Protein AF-A0A920W085-F1 (afdb_monomer_lite)

pLDDT: mean 72.16, std 18.95, range [33.84, 90.75]

Sequence (79 aa):
MKIKLVSTIGVHCSSIDDGQEFFNQIYPELKEGRSVEVDFTGVESILTPFLRTPRRLLGYLGKETVMERLSYAIFHRSN

Secondary structure (DSSP, 8-state):
-EEEHHHHT-SEE-SHHHHHHHHHHHHHHHHTT---EEE-TT--EE-HHHHHTHHHHHHHS-HHHHHHH----------

Structure (mmCIF, N/CA/C/O backbone):
data_AF-A0A920W085-F1
#
_entry.id   AF-A0A920W085-F1
#
loop_
_atom_site.group_PDB
_atom_site.id
_atom_site.type_symbol
_atom_site.label_atom_id
_atom_site.label_alt_id
_atom_site.label_comp_id
_atom_site.label_asym_id
_atom_site.label_entity_id
_atom_site.label_seq_id
_atom_site.pdbx_PDB_ins_code
_atom_site.Cartn_x
_atom_site.Cartn_y
_atom_site.Cartn_z
_atom_site.occupancy
_atom_site.B_iso_or_equiv
_atom_site.auth_seq_id
_atom_site.auth_c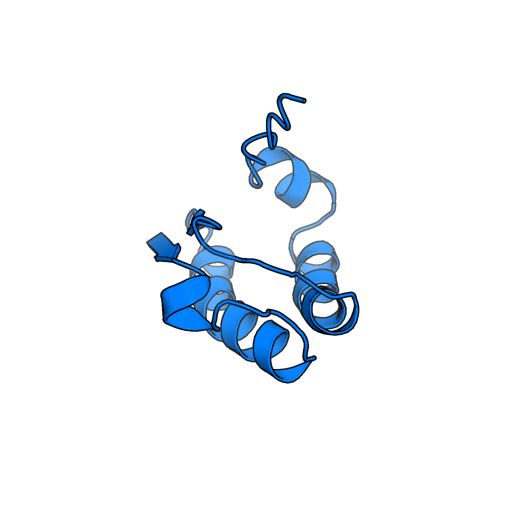omp_id
_atom_site.auth_asym_id
_atom_site.auth_atom_id
_atom_site.pdbx_PDB_model_num
ATOM 1 N N . MET A 1 1 ? -7.061 -7.100 8.723 1.00 84.50 1 MET A N 1
ATOM 2 C CA . MET A 1 1 ? -7.074 -7.497 7.291 1.00 84.50 1 MET A CA 1
ATOM 3 C C . MET A 1 1 ? -5.672 -7.913 6.868 1.00 84.50 1 MET A C 1
ATOM 5 O O . MET A 1 1 ? -4.738 -7.308 7.374 1.00 84.50 1 MET A O 1
ATOM 9 N N . LYS A 1 2 ? -5.508 -8.901 5.974 1.00 86.19 2 LYS A N 1
ATOM 10 C CA . LYS A 1 2 ? -4.207 -9.245 5.370 1.00 86.19 2 LYS A CA 1
ATOM 11 C C . LYS A 1 2 ? -4.242 -8.988 3.865 1.00 86.19 2 LYS A C 1
ATOM 13 O O . LYS A 1 2 ? -5.175 -9.440 3.206 1.00 86.19 2 LYS A O 1
ATOM 18 N N . ILE A 1 3 ? -3.245 -8.283 3.340 1.00 85.38 3 ILE A N 1
ATOM 19 C CA . ILE A 1 3 ? -3.134 -7.918 1.922 1.00 85.38 3 ILE A CA 1
ATOM 20 C C . ILE A 1 3 ? -1.836 -8.469 1.367 1.00 85.38 3 ILE A C 1
ATOM 22 O O . ILE A 1 3 ? -0.776 -8.187 1.913 1.00 85.38 3 ILE A O 1
ATOM 26 N N . LYS A 1 4 ? -1.908 -9.208 0.260 1.00 89.75 4 LYS A N 1
ATOM 27 C CA . LYS A 1 4 ? -0.722 -9.634 -0.481 1.00 89.75 4 LYS A CA 1
ATOM 28 C C . LYS A 1 4 ? -0.453 -8.651 -1.607 1.00 89.75 4 LYS A C 1
ATOM 30 O O . LYS A 1 4 ? -1.193 -8.623 -2.588 1.00 89.75 4 LYS A O 1
ATOM 35 N N . LEU A 1 5 ? 0.614 -7.866 -1.480 1.00 85.81 5 LEU A N 1
ATOM 36 C CA . LEU A 1 5 ? 0.852 -6.715 -2.352 1.00 85.81 5 LEU A CA 1
ATOM 37 C C . LEU A 1 5 ? 1.008 -7.116 -3.826 1.00 85.81 5 LEU A C 1
ATOM 39 O O . LEU A 1 5 ? 0.485 -6.441 -4.704 1.00 85.81 5 LEU A O 1
ATOM 43 N N . VAL A 1 6 ? 1.626 -8.270 -4.094 1.00 89.75 6 VAL A N 1
ATOM 44 C CA . VAL A 1 6 ? 1.749 -8.826 -5.454 1.00 89.75 6 VAL A CA 1
ATOM 45 C C . VAL A 1 6 ? 0.395 -9.150 -6.080 1.00 89.75 6 VAL A C 1
ATOM 47 O O . VAL A 1 6 ? 0.213 -8.960 -7.276 1.00 89.75 6 VAL A O 1
ATOM 50 N N . SER A 1 7 ? -0.551 -9.655 -5.290 1.00 90.50 7 SER A N 1
ATOM 51 C CA . SER A 1 7 ? -1.891 -9.997 -5.780 1.00 90.50 7 SER A CA 1
ATOM 52 C C . SER A 1 7 ? -2.773 -8.765 -5.949 1.00 90.50 7 SER A C 1
ATOM 54 O O . SER A 1 7 ? -3.689 -8.784 -6.763 1.00 90.50 7 SER A O 1
ATOM 56 N N . THR A 1 8 ? -2.507 -7.716 -5.175 1.00 87.06 8 THR A N 1
ATOM 57 C CA . THR A 1 8 ? -3.287 -6.479 -5.184 1.00 87.06 8 THR A CA 1
ATOM 58 C C . THR A 1 8 ? -2.803 -5.485 -6.236 1.00 87.06 8 THR A C 1
ATOM 60 O O . THR A 1 8 ? -3.622 -4.867 -6.902 1.00 87.06 8 THR A O 1
ATOM 63 N N . ILE A 1 9 ? -1.488 -5.322 -6.372 1.00 90.75 9 ILE A N 1
ATOM 64 C CA . ILE A 1 9 ? -0.850 -4.295 -7.207 1.00 90.75 9 ILE A CA 1
ATOM 65 C C . ILE A 1 9 ? -0.001 -4.937 -8.298 1.00 90.75 9 ILE A C 1
ATOM 67 O O . ILE A 1 9 ? -0.108 -4.588 -9.468 1.00 90.75 9 ILE A O 1
ATOM 71 N N . GLY A 1 10 ? 0.844 -5.890 -7.912 1.00 90.25 10 GLY A N 1
ATOM 72 C CA . GLY A 1 10 ? 1.776 -6.553 -8.815 1.00 90.25 10 GLY A CA 1
ATOM 73 C C . GLY A 1 10 ? 3.183 -6.646 -8.240 1.00 90.25 10 GLY A C 1
ATOM 74 O O . GLY A 1 10 ? 3.475 -6.179 -7.137 1.00 90.25 10 GLY A O 1
ATOM 75 N N . VAL A 1 11 ? 4.075 -7.271 -9.007 1.00 90.38 11 VAL A N 1
ATOM 76 C CA . VAL A 1 11 ? 5.480 -7.481 -8.619 1.00 90.38 11 VAL A CA 1
ATOM 77 C C . VAL A 1 11 ? 6.302 -6.185 -8.627 1.00 90.38 11 VAL A C 1
ATOM 79 O O . VAL A 1 11 ? 7.272 -6.071 -7.879 1.00 90.38 11 VAL A O 1
ATOM 82 N N . HIS A 1 12 ? 5.892 -5.188 -9.418 1.00 89.31 12 HIS A N 1
ATOM 83 C CA . HIS A 1 12 ? 6.542 -3.881 -9.522 1.00 89.31 12 HIS A CA 1
ATOM 84 C C . HIS A 1 12 ? 5.594 -2.771 -9.069 1.00 89.31 12 HIS A C 1
ATOM 86 O O . HIS A 1 12 ? 4.754 -2.300 -9.830 1.00 89.31 12 HIS A O 1
ATOM 92 N N . CYS A 1 13 ? 5.762 -2.318 -7.831 1.00 86.56 13 CYS A N 1
ATOM 93 C CA . CYS A 1 13 ? 5.028 -1.193 -7.260 1.00 86.56 13 CYS A CA 1
ATOM 94 C C . CYS A 1 13 ? 5.695 0.112 -7.716 1.00 86.56 13 CYS A C 1
ATOM 96 O O . CYS A 1 13 ? 6.572 0.652 -7.032 1.00 86.56 13 CYS A O 1
ATOM 98 N N . SER A 1 14 ? 5.359 0.572 -8.920 1.00 87.69 14 SER A N 1
ATOM 99 C CA . SER A 1 14 ? 6.193 1.528 -9.661 1.00 87.69 14 SER A CA 1
ATOM 100 C C . SER A 1 14 ? 5.540 2.890 -9.877 1.00 87.69 14 SER A C 1
ATOM 102 O O . SER A 1 14 ? 6.257 3.890 -9.998 1.00 87.69 14 SER A O 1
ATOM 104 N N . SER A 1 15 ? 4.207 2.949 -9.882 1.00 88.94 15 SER A N 1
ATOM 105 C CA . SER A 1 15 ? 3.446 4.142 -10.252 1.00 88.94 15 SER A CA 1
ATOM 106 C C . SER A 1 15 ? 2.749 4.810 -9.059 1.00 88.94 15 SER A C 1
ATOM 108 O O . SER A 1 15 ? 2.644 4.255 -7.967 1.00 88.94 15 SER A O 1
ATOM 110 N N . ILE A 1 16 ? 2.283 6.045 -9.262 1.00 85.94 16 ILE A N 1
ATOM 111 C CA . ILE A 1 16 ? 1.454 6.760 -8.275 1.00 85.94 16 ILE A CA 1
ATOM 112 C C . ILE A 1 16 ? 0.085 6.082 -8.143 1.00 85.94 16 ILE A C 1
ATOM 114 O O . ILE A 1 16 ? -0.450 6.022 -7.034 1.00 85.94 16 ILE A O 1
ATOM 118 N N . ASP A 1 17 ? -0.445 5.564 -9.253 1.00 89.50 17 ASP A N 1
ATOM 119 C CA . ASP A 1 17 ? -1.745 4.897 -9.330 1.00 89.50 17 ASP A CA 1
ATOM 120 C C . ASP A 1 17 ? -1.741 3.596 -8.523 1.00 89.50 17 ASP A C 1
ATOM 122 O O . ASP A 1 17 ? -2.635 3.385 -7.708 1.00 89.50 17 ASP A O 1
ATOM 126 N N . ASP A 1 18 ? -0.669 2.806 -8.624 1.00 89.19 18 ASP A N 1
ATOM 127 C CA . ASP A 1 18 ? -0.424 1.620 -7.793 1.00 89.19 18 ASP A CA 1
ATOM 128 C C . ASP A 1 18 ? -0.492 1.967 -6.292 1.00 89.19 18 ASP A C 1
ATOM 130 O O . ASP A 1 18 ? -1.115 1.278 -5.482 1.00 89.19 18 ASP A O 1
ATOM 134 N N . GLY A 1 19 ? 0.146 3.078 -5.906 1.00 85.94 19 GLY A N 1
ATOM 135 C CA . GLY A 1 19 ? 0.143 3.561 -4.526 1.00 85.94 19 GLY A CA 1
ATOM 136 C C . GLY A 1 19 ? -1.230 4.063 -4.072 1.00 85.94 19 GLY A C 1
ATOM 137 O O . GLY A 1 19 ? -1.570 3.937 -2.893 1.00 85.94 19 GLY 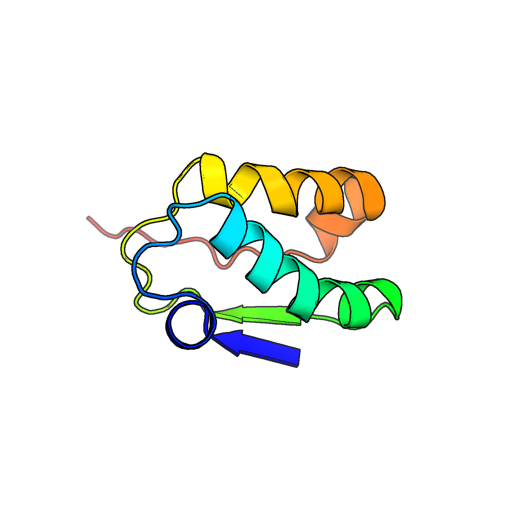A O 1
ATOM 138 N N . GLN A 1 20 ? -2.019 4.631 -4.988 1.00 87.44 20 GLN A N 1
ATOM 139 C CA . GLN A 1 20 ? -3.381 5.098 -4.725 1.00 87.44 20 GLN A CA 1
ATOM 140 C C . GLN A 1 20 ? -4.362 3.931 -4.591 1.00 87.44 20 GLN A C 1
ATOM 142 O O . GLN A 1 20 ? -5.193 3.952 -3.685 1.00 87.44 20 GLN A O 1
ATOM 147 N N . GLU A 1 21 ? -4.236 2.907 -5.429 1.00 89.69 21 GLU A N 1
ATOM 148 C CA . GLU A 1 21 ? -5.042 1.688 -5.356 1.00 89.69 21 GLU A CA 1
ATOM 149 C C . GLU A 1 21 ? -4.807 0.963 -4.027 1.00 89.69 21 GLU A C 1
ATOM 151 O O . GLU A 1 21 ? -5.747 0.708 -3.273 1.00 89.69 21 GLU A O 1
ATOM 156 N N . PHE A 1 22 ? -3.538 0.746 -3.666 1.00 86.88 22 PHE A N 1
ATOM 157 C CA . PHE A 1 22 ? -3.180 0.163 -2.373 1.00 86.88 22 PHE A CA 1
ATOM 158 C C . PHE A 1 22 ? -3.747 0.985 -1.205 1.00 86.88 22 PHE A C 1
ATOM 160 O O . PHE A 1 22 ? -4.320 0.432 -0.263 1.00 86.88 22 PHE A O 1
ATOM 167 N N . PHE A 1 23 ? -3.636 2.315 -1.281 1.00 84.50 23 PHE A N 1
ATOM 168 C CA . PHE A 1 23 ? -4.176 3.216 -0.267 1.00 84.50 23 PHE A CA 1
ATOM 169 C C . PHE A 1 23 ? -5.696 3.089 -0.122 1.00 84.50 23 PHE A C 1
ATOM 171 O O . PHE A 1 23 ? -6.192 3.000 1.001 1.00 84.50 23 PHE A O 1
ATOM 178 N N . ASN A 1 24 ? -6.433 3.062 -1.233 1.00 87.19 24 ASN A N 1
ATOM 179 C CA . ASN A 1 24 ? -7.892 2.977 -1.226 1.00 87.19 24 ASN A CA 1
ATOM 180 C C . ASN A 1 24 ? -8.390 1.694 -0.541 1.00 87.19 24 ASN A C 1
ATOM 182 O O . ASN A 1 24 ? -9.458 1.713 0.069 1.00 87.19 24 ASN A O 1
ATOM 186 N N . GLN A 1 25 ? -7.605 0.613 -0.584 1.00 86.38 25 GLN A N 1
ATOM 187 C CA . GLN A 1 25 ? -7.940 -0.643 0.088 1.00 86.38 25 GLN A CA 1
ATOM 188 C C . GLN A 1 25 ? -7.658 -0.617 1.595 1.00 86.38 25 GLN A C 1
ATOM 190 O O . GLN A 1 25 ? -8.460 -1.128 2.373 1.00 86.38 25 GLN A O 1
ATOM 195 N N . ILE A 1 26 ? -6.546 -0.014 2.033 1.00 84.88 26 ILE A N 1
ATOM 196 C CA . ILE A 1 26 ? -6.170 -0.010 3.461 1.00 84.88 26 ILE A CA 1
ATOM 197 C C . ILE A 1 26 ? -6.811 1.124 4.257 1.00 84.88 26 ILE A C 1
ATOM 199 O O . ILE A 1 26 ? -7.023 0.992 5.462 1.00 84.88 26 ILE A O 1
ATOM 203 N N . TYR A 1 27 ? -7.098 2.258 3.616 1.00 83.62 27 TYR A N 1
ATOM 204 C CA . TYR A 1 27 ? -7.551 3.463 4.303 1.00 83.62 27 TYR A CA 1
ATOM 205 C C . TYR A 1 27 ? -8.858 3.274 5.096 1.00 83.62 27 TYR A C 1
ATOM 207 O O . TYR A 1 27 ? -8.898 3.742 6.236 1.00 83.62 27 TYR A O 1
ATOM 215 N N . PRO A 1 28 ? -9.899 2.584 4.583 1.00 86.50 28 PRO A N 1
ATOM 216 C CA . PRO A 1 28 ? -11.124 2.333 5.345 1.00 86.50 28 PRO A CA 1
ATOM 217 C C . PRO A 1 28 ? -10.862 1.563 6.643 1.00 86.50 28 PRO A C 1
ATOM 219 O O . PRO A 1 28 ? -11.345 1.955 7.702 1.00 86.50 28 PRO A O 1
ATOM 222 N N . GLU A 1 29 ? -10.022 0.528 6.584 1.00 84.44 29 GLU A N 1
ATOM 223 C CA . GLU A 1 29 ? -9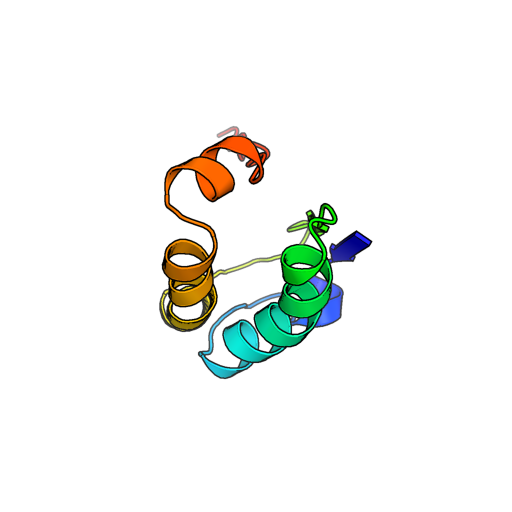.666 -0.288 7.748 1.00 84.44 29 GLU A CA 1
ATOM 224 C C . GLU A 1 29 ? -8.918 0.527 8.802 1.00 84.44 29 GLU A C 1
ATOM 226 O O . GLU A 1 29 ? -9.251 0.496 9.988 1.00 84.44 29 GLU A O 1
ATOM 231 N N . LEU A 1 30 ? -7.936 1.310 8.356 1.00 79.81 30 LEU A N 1
ATOM 232 C CA . LEU A 1 30 ? -7.133 2.153 9.235 1.00 79.81 30 LEU A CA 1
ATOM 233 C C . LEU A 1 30 ? -7.958 3.280 9.860 1.00 79.81 30 LEU A C 1
ATOM 235 O O . LEU A 1 30 ? -7.770 3.598 11.034 1.00 79.81 30 LEU A O 1
ATOM 239 N N . LYS A 1 31 ? -8.896 3.862 9.104 1.00 80.56 31 LYS A N 1
ATOM 240 C CA . LYS A 1 31 ? -9.829 4.884 9.598 1.00 80.56 31 LYS A CA 1
ATOM 241 C C . LYS A 1 31 ? -10.727 4.342 10.710 1.00 80.56 31 LYS A C 1
ATOM 243 O O . LYS A 1 31 ? -11.061 5.078 11.632 1.00 80.56 31 LYS A O 1
ATOM 248 N N . GLU A 1 32 ? -11.085 3.066 10.646 1.00 85.00 32 GLU A N 1
ATOM 249 C CA . GLU A 1 32 ? -11.848 2.378 11.690 1.00 85.00 32 GLU A CA 1
ATOM 250 C C . GLU A 1 32 ? -10.972 1.854 12.843 1.00 85.00 32 GLU A C 1
ATOM 252 O O . GLU A 1 32 ? -11.456 1.169 13.741 1.00 85.00 32 GLU A O 1
ATOM 257 N N . GLY A 1 33 ? -9.675 2.181 12.845 1.00 80.31 33 GLY A N 1
ATOM 258 C CA . GLY A 1 33 ? -8.733 1.779 13.887 1.00 80.31 33 GLY A CA 1
ATOM 259 C C . GLY A 1 33 ? -8.329 0.305 13.831 1.00 80.31 33 GLY A C 1
ATOM 260 O O . GLY A 1 33 ? -7.659 -0.163 14.757 1.00 80.31 33 GLY A O 1
ATOM 261 N N . ARG A 1 34 ? -8.703 -0.415 12.765 1.00 81.31 34 ARG A N 1
ATOM 262 C CA . ARG A 1 34 ? -8.371 -1.827 12.554 1.00 81.31 34 ARG A CA 1
ATOM 263 C C . ARG A 1 34 ? -6.939 -1.985 12.044 1.00 81.31 34 ARG A C 1
ATOM 265 O O . ARG A 1 34 ? -6.391 -1.116 11.369 1.00 81.31 34 ARG A O 1
ATOM 272 N N . SER A 1 35 ? -6.334 -3.127 12.357 1.00 78.94 35 SER A N 1
ATOM 273 C CA . SER A 1 35 ? -4.984 -3.464 11.901 1.00 78.94 35 SER A CA 1
ATOM 274 C C . SER A 1 35 ? -4.996 -4.058 10.491 1.00 78.94 35 SER A C 1
ATOM 276 O O . SER A 1 35 ? -5.817 -4.927 10.159 1.00 78.94 35 SER A O 1
ATOM 278 N N . VAL A 1 36 ? -4.035 -3.626 9.675 1.00 82.06 36 VAL A N 1
ATOM 279 C CA . VAL A 1 36 ? -3.780 -4.156 8.333 1.00 82.06 36 VAL A CA 1
ATOM 280 C C . VAL A 1 36 ? -2.384 -4.768 8.305 1.00 82.06 36 VAL A C 1
ATOM 282 O O . VAL A 1 36 ? -1.400 -4.092 8.583 1.00 82.06 36 VAL A O 1
ATOM 285 N N . GLU A 1 37 ? -2.307 -6.047 7.959 1.00 83.81 37 GLU A N 1
ATOM 286 C CA . GLU A 1 37 ? -1.064 -6.762 7.691 1.00 83.81 37 GLU A CA 1
ATOM 287 C C . GLU A 1 37 ? -0.803 -6.740 6.183 1.00 83.81 37 GLU A C 1
ATOM 289 O O . GLU A 1 37 ? -1.679 -7.094 5.389 1.00 83.81 37 GLU A O 1
ATOM 294 N N . VAL A 1 38 ? 0.395 -6.324 5.782 1.00 82.94 38 VAL A N 1
ATOM 295 C CA . VAL A 1 38 ? 0.791 -6.236 4.373 1.00 82.94 38 VAL A CA 1
ATOM 296 C C . VAL A 1 38 ? 1.903 -7.243 4.123 1.00 82.94 38 VAL A C 1
ATOM 298 O O . VAL A 1 38 ? 2.970 -7.175 4.728 1.00 82.94 38 VAL A O 1
ATOM 301 N N . ASP A 1 39 ? 1.635 -8.184 3.230 1.00 85.19 39 ASP A N 1
ATOM 302 C CA . ASP A 1 39 ? 2.558 -9.212 2.780 1.00 85.19 39 ASP A CA 1
ATOM 303 C C . ASP A 1 39 ? 3.260 -8.753 1.495 1.00 85.19 39 ASP A C 1
ATOM 305 O O . ASP A 1 39 ? 2.642 -8.606 0.436 1.00 85.19 39 ASP A O 1
ATOM 309 N N . PHE A 1 40 ? 4.569 -8.532 1.615 1.00 83.38 40 PHE A N 1
ATOM 310 C CA . PHE A 1 40 ? 5.461 -8.115 0.532 1.00 83.38 40 PHE A CA 1
ATOM 311 C C . PHE A 1 40 ? 6.128 -9.298 -0.193 1.00 83.38 40 PHE A C 1
ATOM 313 O O . PHE A 1 40 ? 6.992 -9.091 -1.046 1.00 83.38 40 PHE A O 1
ATOM 320 N N . THR A 1 41 ? 5.763 -10.544 0.124 1.00 87.19 41 THR A N 1
ATOM 321 C CA . THR A 1 41 ? 6.356 -11.736 -0.497 1.00 87.19 41 THR A CA 1
ATOM 322 C C . THR A 1 41 ? 6.125 -11.735 -2.009 1.00 87.19 41 THR A C 1
ATOM 324 O O . THR A 1 41 ? 4.984 -11.756 -2.474 1.00 87.19 41 THR A O 1
ATOM 327 N N . GLY A 1 42 ? 7.223 -11.762 -2.769 1.00 85.06 42 GLY A N 1
ATOM 328 C CA . GLY A 1 42 ? 7.231 -11.763 -4.236 1.00 85.06 42 GLY A CA 1
ATOM 329 C C . GLY A 1 42 ? 7.206 -10.374 -4.881 1.00 85.06 42 GLY A C 1
ATOM 330 O O . GLY A 1 42 ? 7.130 -10.285 -6.102 1.00 85.06 42 GLY A O 1
ATOM 331 N N . VAL A 1 43 ? 7.251 -9.295 -4.094 1.00 87.81 43 VAL A N 1
ATOM 332 C CA . VAL A 1 43 ? 7.450 -7.945 -4.633 1.00 87.81 43 VAL A CA 1
ATOM 333 C C . VAL A 1 43 ? 8.914 -7.803 -5.034 1.00 87.81 43 VAL A C 1
ATOM 335 O O . VAL A 1 43 ? 9.810 -7.994 -4.212 1.00 87.81 43 VAL A O 1
ATOM 338 N N . GLU A 1 44 ? 9.159 -7.460 -6.292 1.00 89.75 44 GLU A N 1
ATOM 339 C CA . GLU A 1 44 ? 10.508 -7.311 -6.839 1.00 89.75 44 GLU A CA 1
ATOM 340 C C . GLU A 1 44 ? 11.032 -5.882 -6.686 1.00 89.75 44 GLU A C 1
ATOM 342 O O . GLU A 1 44 ? 12.223 -5.673 -6.451 1.00 89.75 44 GLU A O 1
ATOM 347 N N . SER A 1 45 ? 10.156 -4.880 -6.797 1.00 84.12 45 SER A N 1
ATOM 348 C CA . SER A 1 45 ? 10.552 -3.479 -6.654 1.00 84.12 45 SER A CA 1
ATOM 349 C C . SER A 1 45 ? 9.427 -2.590 -6.129 1.00 84.12 45 SER A C 1
ATOM 351 O O . SER A 1 45 ? 8.257 -2.746 -6.477 1.00 84.12 45 SER A O 1
ATOM 353 N N . ILE A 1 46 ? 9.810 -1.620 -5.294 1.00 83.62 46 ILE A N 1
ATOM 354 C CA . ILE A 1 46 ? 8.953 -0.531 -4.820 1.00 83.62 46 ILE A CA 1
ATOM 355 C C . ILE A 1 46 ? 9.667 0.777 -5.143 1.00 83.62 46 ILE A C 1
ATOM 357 O O . ILE A 1 46 ? 10.758 1.034 -4.632 1.00 83.62 46 ILE A O 1
ATOM 361 N N . LEU A 1 47 ? 9.070 1.600 -6.000 1.00 82.50 47 LEU A N 1
ATOM 362 C CA . LEU A 1 47 ? 9.668 2.858 -6.435 1.00 82.50 47 LEU A CA 1
ATOM 363 C C . LEU A 1 47 ? 9.081 4.057 -5.683 1.00 82.50 47 LEU A C 1
ATOM 365 O O . LEU A 1 47 ? 7.970 4.032 -5.155 1.00 82.50 47 LEU A O 1
ATOM 369 N N . THR A 1 48 ? 9.822 5.163 -5.675 1.00 78.88 48 THR A N 1
ATOM 370 C CA . THR A 1 48 ? 9.416 6.419 -5.025 1.00 78.88 48 THR A CA 1
A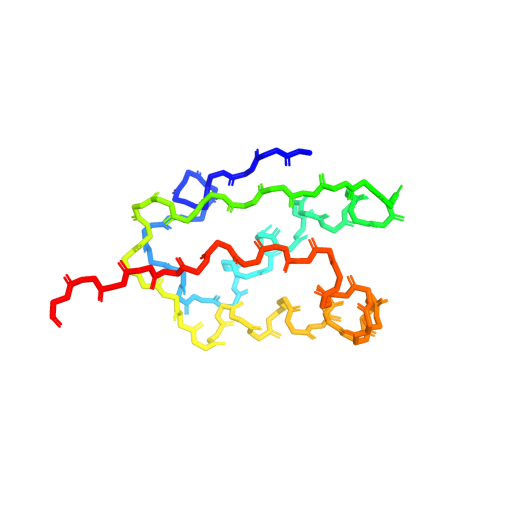TOM 371 C C . THR A 1 48 ? 8.020 6.930 -5.428 1.00 78.88 48 THR A C 1
ATOM 373 O O . THR A 1 48 ? 7.322 7.442 -4.548 1.00 78.88 48 THR A O 1
ATOM 376 N N . PRO A 1 49 ? 7.562 6.815 -6.696 1.00 81.69 49 PRO A N 1
ATOM 377 C CA . PRO A 1 49 ? 6.209 7.225 -7.074 1.00 81.69 49 PRO A CA 1
ATOM 378 C C . PRO A 1 49 ? 5.112 6.452 -6.331 1.00 81.69 4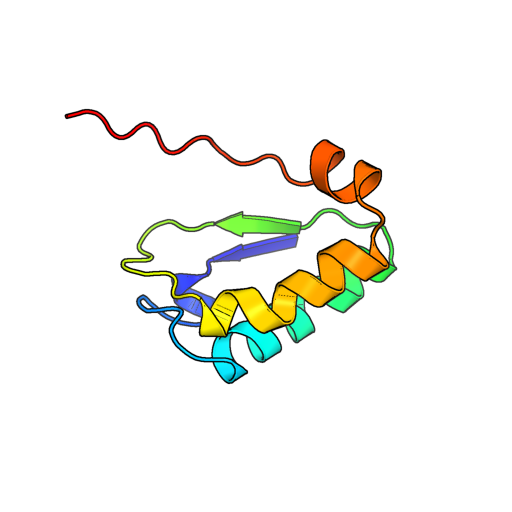9 PRO A C 1
ATOM 380 O O . PRO A 1 49 ? 4.150 7.074 -5.889 1.00 81.69 49 PRO A O 1
ATOM 383 N N . PHE A 1 50 ? 5.301 5.152 -6.089 1.00 82.50 50 PHE A N 1
ATOM 384 C CA . PHE A 1 50 ? 4.377 4.335 -5.298 1.00 82.50 50 PHE A CA 1
ATOM 385 C C . PHE A 1 50 ? 4.263 4.833 -3.857 1.00 82.50 50 PHE A C 1
ATOM 387 O O . PHE A 1 50 ? 3.169 4.966 -3.319 1.00 82.50 50 PHE A O 1
ATOM 394 N N . LEU A 1 51 ? 5.388 5.196 -3.236 1.00 75.19 51 LEU A N 1
ATOM 395 C CA . LEU A 1 51 ? 5.425 5.672 -1.849 1.00 75.19 51 LEU A CA 1
ATOM 396 C C . LEU A 1 51 ? 4.926 7.114 -1.676 1.00 75.19 51 LEU A C 1
ATOM 398 O O . LEU A 1 51 ? 4.651 7.538 -0.549 1.00 75.19 51 LEU A O 1
ATOM 402 N N . ARG A 1 52 ? 4.778 7.886 -2.761 1.00 72.88 52 ARG A N 1
ATOM 403 C CA . ARG A 1 52 ? 4.306 9.281 -2.697 1.00 72.88 52 ARG A CA 1
ATOM 404 C C . ARG A 1 52 ? 2.883 9.390 -2.153 1.00 72.88 52 ARG A C 1
ATOM 406 O O . ARG A 1 52 ? 2.583 10.365 -1.464 1.00 72.88 52 ARG A O 1
ATOM 413 N N . THR A 1 53 ? 2.044 8.397 -2.424 1.00 65.00 53 THR A N 1
ATOM 414 C CA . THR A 1 53 ? 0.628 8.390 -2.039 1.00 65.00 53 THR A CA 1
ATOM 415 C C . THR A 1 53 ? 0.417 7.908 -0.592 1.00 65.00 53 THR A C 1
ATOM 417 O O . THR A 1 53 ? -0.155 8.668 0.197 1.00 65.00 53 THR A O 1
ATOM 420 N N . PRO A 1 54 ? 0.986 6.764 -0.146 1.00 60.62 54 PRO A N 1
ATOM 421 C CA . PRO A 1 54 ? 0.977 6.346 1.261 1.00 60.62 54 PRO A CA 1
ATOM 422 C C . PRO A 1 54 ? 1.668 7.342 2.199 1.00 60.62 54 PRO A C 1
ATOM 424 O O . PRO A 1 54 ? 1.359 7.397 3.385 1.00 60.62 54 PRO A O 1
ATOM 427 N N . ARG A 1 55 ? 2.567 8.199 1.701 1.00 56.22 55 ARG A N 1
ATOM 428 C CA . ARG A 1 55 ? 3.180 9.265 2.511 1.00 56.22 55 ARG A CA 1
ATOM 429 C C . ARG A 1 55 ? 2.153 10.253 3.081 1.00 56.22 55 ARG A C 1
ATOM 431 O O . ARG A 1 55 ? 2.415 10.853 4.121 1.00 56.22 55 ARG A O 1
ATOM 438 N N . ARG A 1 56 ? 0.970 10.396 2.467 1.00 58.16 56 ARG A N 1
ATOM 439 C CA . ARG A 1 56 ? -0.151 11.157 3.052 1.00 58.16 56 ARG A CA 1
ATOM 440 C C . ARG A 1 56 ? -0.777 10.441 4.249 1.00 58.16 56 ARG A C 1
ATOM 442 O O . ARG A 1 56 ? -1.166 11.110 5.200 1.00 58.16 56 ARG A O 1
ATOM 449 N N . LEU A 1 57 ? -0.802 9.108 4.248 1.00 55.91 57 LEU A N 1
ATOM 450 C CA . LEU A 1 57 ? -1.261 8.285 5.371 1.00 55.91 57 LEU A CA 1
ATOM 451 C C . LEU A 1 57 ? -0.397 8.518 6.622 1.00 55.91 57 LEU A C 1
ATOM 453 O O . LEU A 1 57 ? -0.934 8.641 7.716 1.00 55.91 57 LEU A O 1
ATOM 457 N N . LEU A 1 58 ? 0.923 8.681 6.447 1.00 55.59 58 LEU A N 1
ATOM 458 C CA . LEU A 1 58 ? 1.841 9.060 7.532 1.00 55.59 58 LEU A CA 1
ATOM 459 C C . LEU A 1 58 ? 1.495 10.419 8.156 1.00 55.59 58 LEU A C 1
ATOM 461 O O . LEU A 1 58 ? 1.699 10.632 9.349 1.00 55.59 58 LEU A O 1
ATOM 465 N N . GLY A 1 59 ? 0.979 11.339 7.338 1.00 55.88 59 GLY 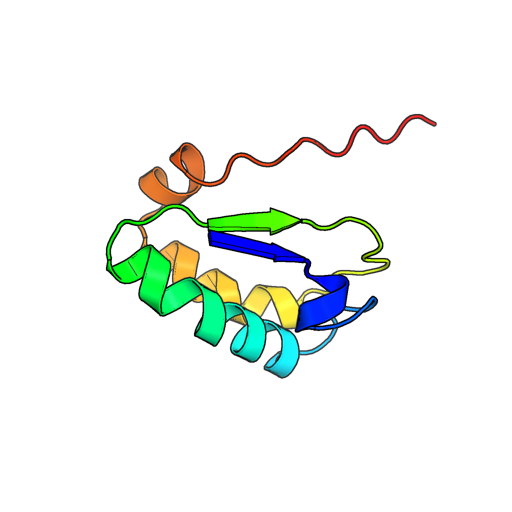A N 1
ATOM 466 C CA . GLY A 1 59 ? 0.467 12.628 7.795 1.00 55.88 59 GLY A CA 1
ATOM 467 C C . GLY A 1 59 ? -0.884 12.520 8.507 1.00 55.88 59 GLY A C 1
ATOM 468 O O . GLY A 1 59 ? -1.115 13.264 9.452 1.00 55.88 59 GLY A O 1
ATOM 469 N N . TYR A 1 60 ? -1.750 11.590 8.088 1.00 49.09 60 TYR A N 1
ATOM 470 C CA . TYR A 1 60 ? -3.092 11.384 8.655 1.00 49.09 60 TYR A CA 1
ATOM 471 C C . TYR A 1 60 ? -3.108 10.566 9.951 1.00 49.09 60 TYR A C 1
ATOM 473 O O . TYR A 1 60 ? -3.928 10.838 10.821 1.00 49.09 60 TYR A O 1
ATOM 481 N N . LEU A 1 61 ? -2.228 9.572 10.086 1.00 50.88 61 LEU A N 1
ATOM 482 C CA . LEU A 1 61 ? -2.148 8.719 11.276 1.00 50.88 61 LEU A CA 1
ATOM 483 C C . LEU A 1 61 ? -1.354 9.369 12.419 1.00 50.88 61 LEU A C 1
ATOM 485 O O . LEU A 1 61 ? -1.406 8.882 13.537 1.00 50.88 61 LEU A O 1
ATOM 489 N N . GLY A 1 62 ? -0.642 10.471 12.170 1.00 46.78 62 GLY A N 1
ATOM 490 C CA . GLY A 1 62 ? 0.325 11.012 13.123 1.00 46.78 62 GLY A CA 1
ATOM 491 C C . GLY A 1 62 ? 1.586 10.140 13.181 1.00 46.78 62 GLY A C 1
ATOM 492 O O . GLY A 1 62 ? 1.533 8.912 13.133 1.00 46.78 62 GLY A O 1
ATOM 493 N N . LYS A 1 63 ? 2.759 10.779 13.255 1.00 47.53 63 LYS A N 1
ATOM 494 C CA . LYS A 1 63 ? 4.068 10.095 13.213 1.00 47.53 63 LYS A CA 1
ATOM 495 C C . LYS A 1 63 ? 4.201 8.954 14.234 1.00 47.53 63 LYS A C 1
ATOM 497 O O . LYS A 1 63 ? 4.846 7.957 13.924 1.00 47.53 63 LYS A O 1
ATOM 502 N N . GLU A 1 64 ? 3.600 9.105 15.412 1.00 43.44 64 GLU A N 1
ATOM 503 C CA . GLU A 1 64 ? 3.647 8.123 16.504 1.00 43.44 64 GLU A CA 1
ATOM 504 C C . GLU A 1 64 ? 2.863 6.845 16.187 1.00 43.44 64 GLU A C 1
ATOM 506 O O . GLU A 1 64 ? 3.406 5.748 16.285 1.00 43.44 64 GLU A O 1
ATOM 511 N N . THR A 1 65 ? 1.624 6.963 15.705 1.00 48.06 65 THR A N 1
ATOM 512 C CA . THR A 1 65 ? 0.750 5.803 15.465 1.00 48.06 65 THR A CA 1
ATOM 513 C C . THR A 1 65 ? 1.234 4.937 14.307 1.00 48.06 65 THR A C 1
ATOM 515 O O . THR A 1 65 ? 1.028 3.726 14.300 1.00 48.06 65 THR A O 1
ATOM 518 N N . VAL A 1 66 ? 1.918 5.536 13.332 1.00 50.75 66 VAL A N 1
ATOM 519 C CA . VAL A 1 66 ? 2.579 4.791 12.257 1.00 50.75 66 VAL A CA 1
ATOM 520 C C . VAL A 1 66 ? 3.715 3.945 12.817 1.00 50.75 66 VAL A C 1
ATOM 522 O O . VAL A 1 66 ? 3.796 2.768 12.490 1.00 50.75 66 VAL A O 1
ATOM 525 N N . MET A 1 67 ? 4.592 4.530 13.635 1.00 45.44 67 MET A N 1
ATOM 526 C CA . MET A 1 67 ? 5.763 3.829 14.170 1.00 45.44 67 MET A CA 1
ATOM 527 C C . MET A 1 67 ? 5.368 2.690 15.119 1.00 45.44 67 MET A C 1
ATOM 529 O O . MET A 1 67 ? 6.032 1.660 15.122 1.00 45.44 67 MET A O 1
ATOM 533 N N . GLU A 1 68 ? 4.269 2.833 15.866 1.00 45.12 68 GLU A N 1
ATOM 534 C CA . GLU A 1 68 ? 3.760 1.765 16.739 1.00 45.12 68 GLU A CA 1
ATOM 535 C C . GLU A 1 68 ? 2.986 0.665 15.997 1.00 45.12 68 GLU A C 1
ATOM 537 O O . GLU A 1 68 ? 3.011 -0.490 16.422 1.00 45.12 68 GLU A O 1
ATOM 542 N N . ARG A 1 69 ? 2.274 0.991 14.906 1.00 47.00 69 ARG A N 1
ATOM 543 C CA . ARG A 1 69 ? 1.361 0.043 14.232 1.00 47.00 69 ARG A CA 1
ATOM 544 C C . ARG A 1 69 ? 1.897 -0.545 12.931 1.00 47.00 69 ARG A C 1
ATOM 546 O O . ARG A 1 69 ? 1.382 -1.570 12.488 1.00 47.00 69 ARG A O 1
ATOM 553 N N . LEU A 1 70 ? 2.922 0.053 12.322 1.00 45.31 70 LEU A N 1
ATOM 554 C CA . LEU A 1 70 ? 3.694 -0.599 11.266 1.00 45.31 70 LEU A CA 1
ATOM 555 C C . LEU A 1 70 ? 4.792 -1.445 11.896 1.00 45.31 70 LEU A C 1
ATOM 557 O O . LEU A 1 70 ? 5.926 -1.011 12.093 1.00 45.31 70 LEU A O 1
ATOM 561 N N . SER A 1 71 ? 4.454 -2.702 12.154 1.00 42.31 71 SER A N 1
ATOM 562 C CA . SER A 1 71 ? 5.444 -3.745 12.376 1.00 42.31 71 SER A CA 1
ATOM 563 C C . SER A 1 71 ? 6.140 -4.022 11.039 1.00 42.31 71 SER A C 1
ATOM 565 O O . SER A 1 71 ? 5.696 -4.856 10.253 1.00 42.31 71 SER A O 1
ATOM 567 N N . TYR A 1 72 ? 7.209 -3.285 10.732 1.00 44.16 72 TYR A N 1
ATOM 568 C CA . TYR A 1 72 ? 8.099 -3.665 9.638 1.00 44.16 72 TYR A CA 1
ATOM 569 C C . TYR A 1 72 ? 8.719 -5.015 10.008 1.00 44.16 72 TYR A C 1
ATOM 571 O O . TYR A 1 72 ? 9.558 -5.091 10.904 1.00 44.16 72 TYR A O 1
ATOM 579 N N . ALA A 1 73 ? 8.311 -6.089 9.331 1.00 37.75 73 ALA A N 1
ATOM 580 C CA . ALA A 1 73 ? 9.108 -7.305 9.309 1.00 37.75 73 ALA A CA 1
ATOM 581 C C . ALA A 1 73 ? 10.439 -6.934 8.643 1.00 37.75 73 ALA A C 1
ATOM 583 O O . ALA A 1 73 ? 10.495 -6.670 7.441 1.00 37.75 73 ALA A O 1
ATOM 584 N N . ILE A 1 74 ? 11.485 -6.793 9.458 1.00 38.12 74 ILE A N 1
ATOM 585 C CA . ILE A 1 74 ? 12.828 -6.430 9.015 1.00 38.12 74 ILE A CA 1
ATOM 586 C C . ILE A 1 74 ? 13.249 -7.438 7.946 1.00 38.12 74 ILE A C 1
ATOM 588 O O . ILE A 1 74 ? 13.305 -8.643 8.189 1.00 38.12 74 ILE A O 1
ATOM 592 N N . PHE A 1 75 ? 13.534 -6.925 6.751 1.00 40.19 75 PHE A N 1
ATOM 593 C CA . PHE A 1 75 ? 14.080 -7.688 5.641 1.00 40.19 75 PHE A CA 1
ATOM 594 C C . PHE A 1 75 ? 15.489 -8.148 6.041 1.00 40.19 75 PHE A C 1
ATOM 596 O O . PHE A 1 75 ? 16.457 -7.397 5.914 1.00 40.19 75 PHE A O 1
ATOM 603 N N . HIS A 1 76 ? 15.621 -9.366 6.570 1.00 34.81 76 HIS A N 1
ATOM 604 C CA . HIS A 1 76 ? 16.922 -10.011 6.709 1.00 34.81 76 HIS A CA 1
ATOM 605 C C . HIS A 1 76 ? 17.439 -10.323 5.305 1.00 34.81 76 HIS A C 1
ATOM 607 O O . HIS A 1 76 ? 17.149 -11.367 4.723 1.00 34.81 76 HIS A O 1
ATOM 613 N N . ARG A 1 77 ? 18.201 -9.390 4.734 1.00 34.19 77 ARG A N 1
ATOM 614 C CA . ARG A 1 77 ? 19.033 -9.676 3.570 1.00 34.19 77 ARG A CA 1
ATOM 615 C C . ARG A 1 77 ? 20.279 -10.397 4.082 1.00 34.19 77 ARG A C 1
ATOM 617 O O . ARG A 1 77 ? 21.249 -9.761 4.472 1.00 34.19 77 ARG A O 1
ATOM 624 N N . SER A 1 78 ? 20.224 -11.724 4.137 1.00 38.88 78 SER A N 1
ATOM 625 C CA . SER A 1 78 ? 21.436 -12.540 4.195 1.00 38.88 78 SER A CA 1
ATOM 626 C C . SER A 1 78 ? 22.079 -12.527 2.812 1.00 38.88 78 SER A C 1
ATOM 628 O O . SER A 1 78 ? 21.594 -13.209 1.912 1.00 38.88 78 SER A O 1
ATOM 630 N N . ASN A 1 79 ? 23.121 -11.714 2.642 1.00 33.84 79 ASN A N 1
ATOM 631 C CA . ASN A 1 79 ? 24.321 -12.071 1.881 1.00 33.84 79 ASN A CA 1
ATOM 632 C C . ASN A 1 79 ? 25.466 -11.136 2.272 1.00 33.84 79 ASN A C 1
ATOM 634 O O . ASN A 1 79 ? 25.269 -9.908 2.121 1.00 33.84 79 ASN A O 1
#

Radius of gyration: 12.58 Å; chains: 1; bounding box: 36×25×27 Å

Foldseek 3Di:
DEEELCVQQRLELDALVSLVSVCVVCVVCVVVVHAYHYHPPNRNYHDPNSVVNCVVVCVVCDVVNCVVRPPPPPPPPDD